Protein AF-A0A4R9VEF1-F1 (afdb_monomer_lite)

Sequence (95 aa):
LRAGAELIAEADLVVPVPLHWRRFFRRQFNQSAELARAVSHLSGLPFSPSAVRRVKLTRQQVGLERQDREDNVRAAFRVPTEAEIEIAGRRVLLI

Secondary structure (DSSP, 8-state):
--TTHHHHHT-SEEEPPPPPHHHHHHHS--HHHHHHHHHHHHH---B-TTSSEE-S----STT--HHHHHHHHTT-EE--GGGHHHHTT--EEE-

pLDDT: mean 94.75, std 3.76, range [71.38, 98.0]

Radius of gyration: 14.27 Å; chains: 1; bounding box: 31×26×34 Å

Structure (mmCIF, N/CA/C/O backbone):
data_AF-A0A4R9VEF1-F1
#
_entry.id   AF-A0A4R9VEF1-F1
#
loop_
_atom_site.group_PDB
_atom_site.id
_atom_site.type_symbol
_atom_site.label_atom_id
_atom_site.label_alt_id
_atom_site.label_comp_id
_atom_site.label_asym_id
_atom_site.label_entity_id
_atom_site.label_seq_id
_atom_site.pdbx_PDB_ins_code
_atom_site.Cartn_x
_atom_site.Cartn_y
_atom_site.Cartn_z
_atom_site.occupancy
_atom_site.B_iso_or_equiv
_atom_site.auth_seq_id
_atom_site.auth_comp_id
_atom_site.auth_asym_id
_atom_site.auth_atom_id
_atom_site.pdbx_PDB_model_num
ATOM 1 N N . LEU A 1 1 ? -18.088 -9.430 4.749 1.00 71.38 1 LEU A N 1
ATOM 2 C CA . LEU A 1 1 ? -17.189 -9.974 3.698 1.00 71.38 1 LEU A CA 1
ATOM 3 C C . LEU A 1 1 ? -17.029 -11.474 3.944 1.00 71.38 1 LEU A C 1
ATOM 5 O O . LEU A 1 1 ? -16.922 -11.841 5.103 1.00 71.38 1 LEU A O 1
ATOM 9 N N . ARG A 1 2 ? -17.122 -12.334 2.914 1.00 77.62 2 ARG A N 1
ATOM 10 C CA . ARG A 1 2 ? -17.038 -13.805 3.090 1.00 77.62 2 ARG A CA 1
ATOM 11 C C . ARG A 1 2 ? -15.631 -14.372 2.869 1.00 77.62 2 ARG A C 1
ATOM 13 O O . ARG A 1 2 ? -15.256 -15.298 3.568 1.00 77.62 2 ARG A O 1
ATOM 20 N N . ALA A 1 3 ? -14.872 -13.834 1.914 1.00 86.50 3 ALA A N 1
ATOM 21 C CA . ALA A 1 3 ? -13.485 -14.234 1.676 1.00 86.50 3 ALA A CA 1
ATOM 22 C C . ALA A 1 3 ? -12.527 -13.373 2.514 1.00 86.50 3 ALA A C 1
ATOM 24 O O . ALA A 1 3 ? -12.738 -12.160 2.597 1.00 86.50 3 ALA A O 1
ATOM 25 N N . GLY A 1 4 ? -11.496 -13.989 3.104 1.00 87.75 4 GLY A N 1
ATOM 26 C CA . GLY A 1 4 ? -10.485 -13.298 3.912 1.00 87.75 4 GLY A CA 1
ATOM 27 C C . GLY A 1 4 ? -11.032 -12.698 5.209 1.00 87.75 4 GLY A C 1
ATOM 28 O O . GLY A 1 4 ? -10.519 -11.683 5.672 1.00 87.75 4 GLY A O 1
ATOM 29 N N . ALA A 1 5 ? -12.108 -13.265 5.762 1.00 92.25 5 ALA A N 1
ATOM 30 C CA . ALA A 1 5 ? -12.768 -12.735 6.955 1.00 92.25 5 ALA A CA 1
ATOM 31 C C . ALA A 1 5 ? -11.834 -12.755 8.174 1.00 92.25 5 ALA A C 1
ATOM 33 O O . ALA A 1 5 ? -11.804 -11.797 8.940 1.00 92.25 5 ALA A O 1
ATOM 34 N N . GLU A 1 6 ? -11.034 -13.809 8.297 1.00 94.69 6 GLU A N 1
ATOM 35 C CA . GLU A 1 6 ? -9.967 -13.974 9.279 1.00 94.69 6 GLU A CA 1
ATOM 36 C C . GLU A 1 6 ? -8.896 -12.883 9.152 1.00 94.69 6 GLU A C 1
ATOM 38 O O . GLU A 1 6 ? -8.571 -12.224 10.134 1.00 94.69 6 GLU A O 1
ATOM 43 N N . LEU A 1 7 ? -8.441 -12.591 7.927 1.00 95.62 7 LEU A N 1
ATOM 44 C CA . LEU A 1 7 ? -7.453 -11.537 7.676 1.00 95.62 7 LEU A CA 1
ATOM 45 C C . LEU A 1 7 ? -8.001 -10.150 8.015 1.00 95.62 7 LEU A C 1
ATOM 47 O O . LEU A 1 7 ? -7.268 -9.298 8.503 1.00 95.62 7 LEU A O 1
ATOM 51 N N . ILE A 1 8 ? -9.286 -9.915 7.748 1.00 95.50 8 ILE A N 1
ATOM 52 C CA . ILE A 1 8 ? -9.952 -8.650 8.070 1.00 95.50 8 ILE A CA 1
ATOM 53 C C . ILE A 1 8 ? -10.127 -8.504 9.584 1.00 95.50 8 ILE A C 1
ATOM 55 O O . ILE A 1 8 ? -9.882 -7.425 10.113 1.00 95.50 8 ILE A O 1
ATOM 59 N N . ALA A 1 9 ? -10.537 -9.568 10.279 1.00 94.81 9 ALA A N 1
ATOM 60 C CA . ALA A 1 9 ? -10.711 -9.560 11.732 1.00 94.81 9 ALA A CA 1
ATOM 61 C C . ALA A 1 9 ? -9.387 -9.320 12.477 1.00 94.81 9 ALA A C 1
ATOM 63 O O . ALA A 1 9 ? -9.373 -8.756 13.569 1.00 94.81 9 ALA A O 1
ATOM 64 N N . GLU A 1 10 ? -8.276 -9.732 11.872 1.00 96.62 10 GLU A N 1
ATOM 65 C CA . GLU A 1 10 ? -6.927 -9.556 12.395 1.00 96.62 10 GLU A CA 1
ATOM 66 C C . GLU A 1 10 ? -6.192 -8.338 11.821 1.00 96.62 10 GLU A C 1
ATOM 68 O O . GLU A 1 10 ? -5.013 -8.158 12.097 1.00 96.62 10 GLU A O 1
ATOM 73 N N . ALA A 1 11 ? -6.823 -7.491 11.016 1.00 97.50 11 ALA A N 1
ATOM 74 C CA . ALA A 1 11 ? -6.154 -6.312 10.481 1.00 97.50 11 ALA A CA 1
ATOM 75 C C . ALA A 1 11 ? -6.407 -5.086 11.356 1.00 97.50 11 ALA A C 1
ATOM 77 O O . ALA A 1 11 ? -7.491 -4.900 11.900 1.00 97.50 11 ALA A O 1
ATOM 78 N N . ASP A 1 12 ? -5.411 -4.209 11.430 1.00 97.75 12 ASP A N 1
ATOM 79 C CA . ASP A 1 12 ? -5.513 -2.935 12.143 1.00 97.75 12 ASP A CA 1
ATOM 80 C C . ASP A 1 12 ? -5.687 -1.754 11.163 1.00 97.75 12 ASP A C 1
ATOM 82 O O . ASP A 1 12 ? -6.125 -0.674 11.557 1.00 97.75 12 ASP A O 1
ATOM 86 N N . LEU A 1 13 ? -5.351 -1.941 9.877 1.00 97.25 13 LEU A N 1
ATOM 87 C CA . LEU A 1 13 ? -5.560 -0.967 8.798 1.00 97.25 13 LEU A CA 1
ATOM 88 C C . LEU A 1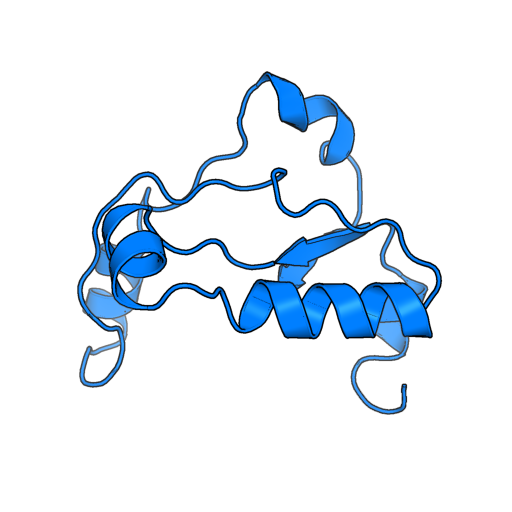 13 ? -5.580 -1.614 7.408 1.00 97.25 13 LEU A C 1
ATOM 90 O O . LEU A 1 13 ? -4.993 -2.675 7.189 1.00 97.25 13 LEU A O 1
ATOM 94 N N . VAL A 1 14 ? -6.194 -0.919 6.450 1.00 98.00 14 VAL A N 1
ATOM 95 C CA . VAL A 1 14 ? -6.224 -1.281 5.028 1.00 98.00 14 VAL A CA 1
ATOM 96 C C . VAL A 1 14 ? -5.311 -0.351 4.234 1.00 98.00 14 VAL A C 1
ATOM 98 O O . VAL A 1 14 ? -5.457 0.875 4.277 1.00 98.00 14 VAL A O 1
ATOM 101 N N . VAL A 1 15 ? -4.396 -0.934 3.460 1.00 98.00 15 VAL A N 1
ATOM 102 C CA . VAL A 1 15 ? -3.442 -0.203 2.619 1.00 98.00 15 VAL A CA 1
ATOM 103 C C . VAL A 1 15 ? -3.522 -0.724 1.183 1.00 98.00 15 VAL A C 1
ATOM 105 O O . VAL A 1 15 ? -3.401 -1.925 0.959 1.00 98.00 15 VAL A O 1
ATOM 108 N N . PRO A 1 16 ? -3.700 0.146 0.179 1.00 97.94 16 PRO A N 1
ATOM 109 C CA . PRO A 1 16 ? -3.666 -0.267 -1.213 1.00 97.94 16 PRO A CA 1
ATOM 110 C C . PRO A 1 16 ? -2.231 -0.350 -1.742 1.00 97.94 16 PRO A C 1
ATOM 112 O O . PRO A 1 16 ? -1.384 0.485 -1.416 1.00 97.94 16 PRO A O 1
ATOM 115 N N . VAL A 1 17 ? -1.961 -1.283 -2.653 1.00 96.75 17 VAL A N 1
ATOM 116 C CA . VAL A 1 17 ? -0.741 -1.272 -3.466 1.00 96.75 17 VAL A CA 1
ATOM 117 C C . VAL A 1 17 ? -0.719 -0.017 -4.357 1.00 96.75 17 VAL A C 1
ATOM 119 O O . VAL A 1 17 ? -1.559 0.152 -5.252 1.00 96.75 17 VAL A O 1
ATOM 122 N N . PRO A 1 18 ? 0.268 0.880 -4.190 1.00 96.12 18 PRO A N 1
ATOM 123 C CA . PRO A 1 18 ? 0.310 2.127 -4.938 1.00 96.12 18 PRO A CA 1
ATOM 124 C C . PRO A 1 18 ? 0.712 1.919 -6.404 1.00 96.12 18 PRO A C 1
ATOM 126 O O . PRO A 1 18 ? 1.520 1.055 -6.776 1.00 96.12 18 PRO A O 1
ATOM 129 N N . LEU A 1 19 ? 0.207 2.804 -7.261 1.00 94.75 19 LEU A N 1
ATOM 130 C CA . LEU A 1 19 ? 0.715 2.974 -8.618 1.00 94.75 19 LEU A CA 1
ATOM 131 C C . LEU A 1 19 ? 1.870 3.976 -8.635 1.00 94.75 19 LEU A C 1
ATOM 133 O O . LEU A 1 19 ? 1.930 4.907 -7.841 1.00 94.75 19 LEU A O 1
ATOM 137 N N . HIS A 1 20 ? 2.779 3.808 -9.594 1.00 95.06 20 HIS A N 1
ATOM 138 C CA . HIS A 1 20 ? 3.784 4.828 -9.875 1.00 95.06 20 HIS A CA 1
ATOM 139 C C . HIS A 1 20 ? 3.081 6.067 -10.444 1.00 95.06 20 HIS A C 1
ATOM 141 O O . HIS A 1 20 ? 2.193 5.921 -11.290 1.00 95.06 20 HIS A O 1
ATOM 147 N N . TRP A 1 21 ? 3.503 7.268 -10.048 1.00 92.81 21 TRP A N 1
ATOM 148 C CA . TRP A 1 21 ? 2.828 8.529 -10.387 1.00 92.81 21 TRP A CA 1
ATOM 149 C C . TRP A 1 21 ? 2.565 8.700 -11.893 1.00 92.81 21 TRP A C 1
ATOM 151 O O . TRP A 1 21 ? 1.457 9.048 -12.283 1.00 92.81 21 TRP A O 1
ATOM 161 N N . ARG A 1 22 ? 3.524 8.336 -12.763 1.00 93.94 22 ARG A N 1
ATOM 162 C CA . ARG A 1 22 ? 3.336 8.360 -14.234 1.00 93.94 22 ARG A CA 1
ATOM 163 C C . ARG A 1 22 ? 2.160 7.497 -14.698 1.00 93.94 22 ARG A C 1
ATOM 165 O O . ARG A 1 22 ? 1.419 7.870 -15.601 1.00 93.94 22 ARG A O 1
ATOM 172 N N . ARG A 1 23 ? 1.996 6.318 -14.090 1.00 92.19 23 ARG A N 1
ATOM 173 C CA . ARG A 1 23 ? 0.903 5.393 -14.413 1.00 92.19 23 ARG A CA 1
ATOM 174 C C . ARG A 1 23 ? -0.419 5.897 -13.848 1.00 92.19 23 ARG A C 1
ATOM 176 O O . ARG A 1 23 ? -1.429 5.757 -14.531 1.00 92.19 23 ARG A O 1
ATOM 183 N N . PHE A 1 24 ? -0.398 6.472 -12.646 1.00 92.19 24 PHE A N 1
ATOM 184 C CA . PHE A 1 24 ? -1.571 7.107 -12.055 1.00 92.19 24 PHE A CA 1
ATOM 185 C C . PHE A 1 24 ? -2.060 8.266 -12.925 1.00 92.19 24 PHE A C 1
ATOM 187 O O . PHE A 1 24 ? -3.219 8.269 -13.302 1.00 92.19 24 PHE A O 1
ATOM 194 N N . PHE A 1 25 ? -1.171 9.161 -13.359 1.00 94.00 25 PHE A N 1
ATOM 195 C CA . PHE A 1 25 ? -1.527 10.288 -14.224 1.00 94.00 25 PHE A CA 1
ATOM 196 C C . PHE A 1 25 ? -2.187 9.842 -15.538 1.00 94.00 25 PHE A C 1
ATOM 198 O O . PHE A 1 25 ? -3.226 10.365 -15.920 1.00 94.00 25 PHE A O 1
ATOM 205 N N . ARG A 1 26 ? -1.636 8.813 -16.199 1.00 93.06 26 ARG A N 1
ATOM 206 C CA . ARG A 1 26 ? -2.199 8.285 -17.453 1.00 93.06 26 ARG A CA 1
ATOM 207 C C . ARG A 1 26 ? -3.549 7.591 -17.269 1.00 93.06 26 ARG A C 1
ATOM 209 O O . ARG A 1 26 ? -4.382 7.643 -18.162 1.00 93.06 26 ARG A O 1
ATOM 216 N N . ARG A 1 27 ? -3.720 6.847 -16.173 1.00 93.00 27 ARG A N 1
ATOM 217 C CA . ARG A 1 27 ? -4.909 6.010 -15.948 1.00 93.00 27 ARG A CA 1
ATOM 218 C C . ARG A 1 27 ? -5.990 6.719 -15.133 1.00 93.00 27 ARG A C 1
ATOM 220 O O . ARG A 1 27 ? -7.116 6.261 -15.154 1.00 93.00 27 ARG A O 1
ATOM 227 N N . GLN A 1 28 ? -5.646 7.788 -14.420 1.00 93.69 28 GLN A N 1
ATOM 228 C CA . GLN A 1 28 ? -6.509 8.626 -13.579 1.00 93.69 28 GLN A CA 1
ATOM 229 C C . GLN A 1 28 ? -7.138 7.939 -12.351 1.00 93.69 28 GLN A C 1
ATOM 231 O O . GLN A 1 28 ? -7.826 8.594 -11.579 1.00 93.69 28 GLN A O 1
ATOM 236 N N . PHE A 1 29 ? -6.868 6.650 -12.114 1.00 93.56 29 PHE A N 1
ATOM 237 C CA . PHE A 1 29 ? -7.308 5.934 -10.912 1.00 93.56 29 PHE A CA 1
ATOM 238 C C . PHE A 1 29 ? -6.342 4.811 -10.510 1.00 93.56 29 PHE A C 1
ATOM 240 O O . PHE A 1 29 ? -5.580 4.281 -11.332 1.00 93.56 29 PHE A O 1
ATOM 247 N N . ASN A 1 30 ? -6.406 4.408 -9.236 1.00 95.56 30 ASN A N 1
ATOM 248 C CA . ASN A 1 30 ? -5.767 3.200 -8.716 1.00 95.56 30 ASN A CA 1
ATOM 249 C C . ASN A 1 30 ? -6.839 2.183 -8.296 1.00 95.56 30 ASN A C 1
ATOM 251 O O . ASN A 1 30 ? -7.488 2.361 -7.276 1.00 95.56 30 ASN A O 1
ATOM 255 N N . GLN A 1 31 ? -6.992 1.094 -9.057 1.00 95.19 31 GLN A N 1
ATOM 256 C CA . GLN A 1 31 ? -7.988 0.047 -8.774 1.00 95.19 31 GLN A CA 1
ATOM 257 C C . GLN A 1 31 ? -7.866 -0.540 -7.372 1.00 95.19 31 GLN A C 1
ATOM 259 O O . GLN A 1 31 ? -8.879 -0.759 -6.721 1.00 95.19 31 GLN A O 1
ATOM 264 N N . SER A 1 32 ? -6.637 -0.778 -6.916 1.00 96.94 32 SER A N 1
ATOM 265 C CA . SER A 1 32 ? -6.413 -1.322 -5.580 1.00 96.94 32 SER A CA 1
ATOM 266 C C . SER A 1 32 ? -6.834 -0.309 -4.506 1.00 96.94 32 SER A C 1
ATOM 268 O O . SER A 1 32 ? -7.439 -0.704 -3.518 1.00 96.94 32 SER A O 1
ATOM 270 N N . ALA A 1 33 ? -6.657 0.999 -4.739 1.00 97.50 33 ALA A N 1
ATOM 271 C CA . ALA A 1 33 ? -7.158 2.035 -3.832 1.00 97.50 33 ALA A CA 1
ATOM 272 C C . ALA A 1 33 ? -8.689 2.065 -3.753 1.00 97.50 33 ALA A C 1
ATOM 274 O O . ALA A 1 33 ? -9.230 2.211 -2.661 1.00 97.50 33 ALA A O 1
ATOM 275 N N . GLU A 1 34 ? -9.387 1.883 -4.874 1.00 97.62 34 GLU A N 1
ATOM 276 C CA . GLU A 1 34 ? -10.854 1.838 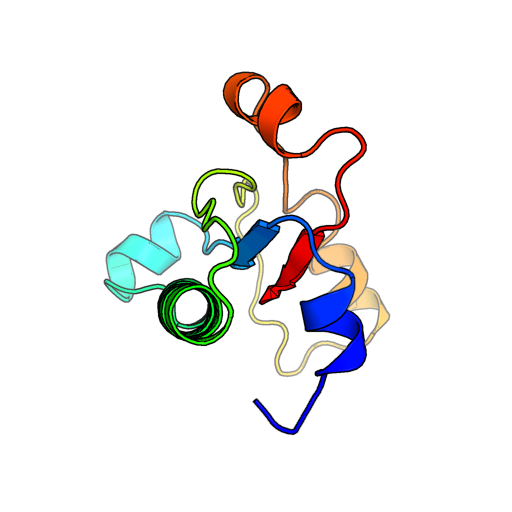-4.869 1.00 97.62 34 GLU A CA 1
ATOM 277 C C . GLU A 1 34 ? -11.390 0.575 -4.184 1.00 97.62 34 GLU A C 1
ATOM 279 O O . GLU A 1 34 ? -12.321 0.653 -3.381 1.00 97.62 34 GLU A O 1
ATOM 284 N N . LEU A 1 35 ? -10.758 -0.580 -4.419 1.00 97.25 35 LEU A N 1
ATOM 285 C CA . LEU A 1 35 ? -11.087 -1.816 -3.704 1.00 97.25 35 LEU A CA 1
ATOM 286 C C . LEU A 1 35 ? -10.807 -1.684 -2.202 1.00 97.25 35 LEU A C 1
ATOM 288 O O . LEU A 1 35 ? -11.659 -2.030 -1.390 1.00 97.25 35 LEU A O 1
ATOM 292 N N . ALA A 1 36 ? -9.652 -1.134 -1.827 1.00 97.69 36 ALA A N 1
ATOM 293 C CA . ALA A 1 36 ? -9.265 -0.913 -0.438 1.00 97.69 36 ALA A CA 1
ATOM 294 C C . ALA A 1 36 ? -10.233 0.022 0.292 1.00 97.69 36 ALA A C 1
ATOM 296 O O . ALA A 1 36 ? -10.618 -0.255 1.426 1.00 97.69 36 ALA A O 1
ATOM 297 N N . ARG A 1 37 ? -10.678 1.096 -0.372 1.00 97.94 37 ARG A N 1
ATOM 298 C CA . ARG A 1 37 ? -11.687 2.020 0.158 1.00 97.94 37 ARG A CA 1
ATOM 299 C C . ARG A 1 37 ? -13.007 1.298 0.437 1.00 97.94 37 ARG A C 1
ATOM 301 O O . ARG A 1 37 ? -13.587 1.484 1.503 1.00 97.94 37 ARG A O 1
ATOM 308 N N . ALA A 1 38 ? -13.464 0.458 -0.492 1.00 97.38 38 ALA A N 1
ATOM 309 C CA . ALA A 1 38 ? -14.680 -0.330 -0.306 1.00 97.38 38 ALA A CA 1
ATOM 310 C C . ALA A 1 38 ? -14.532 -1.354 0.833 1.00 97.38 38 ALA A C 1
ATOM 312 O O . ALA A 1 38 ? -15.430 -1.485 1.661 1.00 97.38 38 ALA A O 1
ATOM 313 N N . VAL A 1 39 ? -13.388 -2.042 0.911 1.00 97.00 39 VAL A N 1
ATOM 314 C CA . VAL A 1 39 ? -13.085 -2.992 1.993 1.00 97.00 39 VAL A CA 1
ATOM 315 C C . VAL A 1 39 ? -13.088 -2.289 3.347 1.00 97.00 39 VAL A C 1
ATOM 317 O O . VAL A 1 39 ? -13.773 -2.760 4.246 1.00 97.00 39 VAL A O 1
ATOM 320 N N . SER A 1 40 ? -12.405 -1.149 3.470 1.00 97.62 40 SER A N 1
ATOM 321 C CA . SER A 1 40 ? -12.395 -0.321 4.683 1.00 97.62 40 SER A CA 1
ATOM 322 C C . SER A 1 40 ? -13.804 0.091 5.110 1.00 97.62 40 SER A C 1
ATOM 324 O O . SER A 1 40 ? -14.160 -0.068 6.274 1.00 97.62 40 SER A O 1
ATOM 326 N N . HIS A 1 41 ? -14.646 0.540 4.174 1.00 97.50 41 HIS A N 1
ATOM 327 C CA . HIS A 1 41 ? -16.026 0.912 4.485 1.00 97.50 41 HIS A CA 1
ATOM 328 C C . HIS A 1 41 ? -16.850 -0.272 5.015 1.00 97.50 41 HIS A C 1
ATOM 330 O O . HIS A 1 41 ? -17.639 -0.115 5.941 1.00 97.50 41 HIS A O 1
ATOM 336 N N . LEU A 1 42 ? -16.653 -1.464 4.446 1.00 96.38 42 LEU A N 1
ATOM 337 C CA . LEU A 1 42 ? -17.373 -2.675 4.841 1.00 96.38 42 LEU A CA 1
ATOM 338 C C . LEU A 1 42 ? -16.846 -3.313 6.134 1.00 96.38 42 LEU A C 1
ATOM 340 O O . LEU A 1 42 ? -17.596 -4.038 6.785 1.00 96.38 42 LEU A O 1
ATOM 344 N N . SER A 1 43 ? -15.572 -3.110 6.477 1.00 95.75 43 SER A N 1
ATOM 345 C CA . SER A 1 43 ? -14.943 -3.688 7.671 1.00 95.75 43 SER A CA 1
ATOM 346 C C . SER A 1 43 ? -14.855 -2.727 8.855 1.00 95.75 43 SER A C 1
ATOM 348 O O . SER A 1 43 ? -14.631 -3.177 9.974 1.00 95.75 43 SER A O 1
ATOM 350 N N . GLY A 1 44 ? -15.003 -1.419 8.627 1.00 96.81 44 GLY A N 1
ATOM 351 C CA . GLY A 1 44 ? -14.771 -0.381 9.634 1.00 96.81 44 GLY A CA 1
ATOM 352 C C . GLY A 1 44 ? -13.290 -0.109 9.923 1.00 96.81 44 GLY A C 1
ATOM 353 O O . GLY A 1 44 ? -12.980 0.702 10.793 1.00 96.81 44 GLY A O 1
ATOM 354 N N . LEU A 1 45 ? -12.366 -0.758 9.207 1.00 97.44 45 LEU A N 1
ATOM 355 C CA . LEU A 1 45 ? -10.931 -0.562 9.400 1.00 97.44 45 LEU A CA 1
ATOM 356 C C . LEU A 1 45 ? -10.462 0.786 8.826 1.00 97.44 45 LEU A C 1
ATOM 358 O O . LEU A 1 45 ? -10.933 1.180 7.754 1.00 97.44 45 LEU A O 1
ATOM 362 N N . PRO A 1 46 ? -9.484 1.464 9.457 1.00 97.44 46 PRO A N 1
ATOM 363 C CA . PRO A 1 46 ? -8.855 2.660 8.903 1.00 97.44 46 PRO A CA 1
ATOM 364 C C . PRO A 1 46 ? -8.262 2.421 7.508 1.00 97.44 46 PRO A C 1
ATOM 366 O O . PRO A 1 46 ? -7.679 1.371 7.237 1.00 97.44 46 PRO A O 1
ATOM 369 N N . PHE A 1 47 ? -8.373 3.419 6.630 1.00 97.69 47 PHE A N 1
ATOM 370 C CA . PHE A 1 47 ? -7.820 3.391 5.275 1.00 97.69 47 PHE A CA 1
ATOM 371 C C . PHE A 1 47 ? -6.640 4.360 5.146 1.00 97.69 47 PHE A C 1
ATOM 373 O O . PHE A 1 47 ? -6.835 5.572 5.232 1.00 97.69 47 PHE A O 1
ATOM 380 N N . SER A 1 48 ? -5.440 3.836 4.866 1.00 96.75 48 SER A N 1
ATOM 381 C CA . SER A 1 48 ? -4.211 4.634 4.711 1.00 96.75 48 SER A CA 1
ATOM 382 C C . SER A 1 48 ? -3.632 4.513 3.289 1.00 96.75 48 SER A C 1
ATOM 384 O O . SER A 1 48 ? -2.695 3.748 3.053 1.00 96.75 48 SER A O 1
ATOM 386 N N . PRO A 1 49 ? -4.146 5.268 2.296 1.00 95.44 49 PRO A N 1
ATOM 387 C CA . PRO A 1 49 ? -3.681 5.192 0.904 1.00 95.44 49 PRO A CA 1
ATOM 388 C C . PRO A 1 49 ? -2.265 5.738 0.676 1.00 95.44 49 PRO A C 1
ATOM 390 O O . PRO A 1 49 ? -1.644 5.430 -0.341 1.00 95.44 49 PRO A O 1
ATOM 393 N N . SER A 1 50 ? -1.761 6.562 1.594 1.00 94.56 50 SER A N 1
ATOM 394 C CA . SER A 1 50 ? -0.432 7.185 1.545 1.00 94.56 50 SER A CA 1
ATOM 395 C C . SER A 1 50 ? 0.643 6.423 2.323 1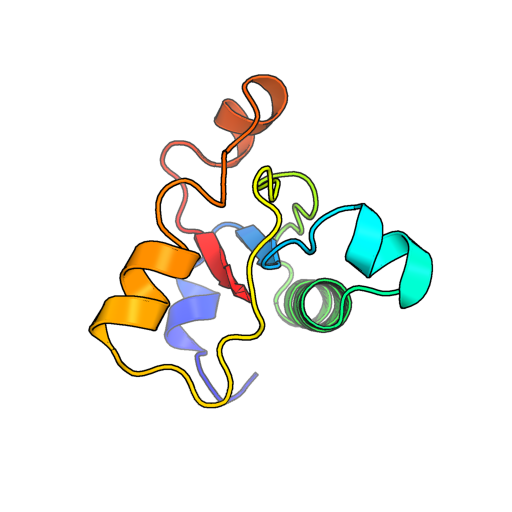.00 94.56 50 SER A C 1
ATOM 397 O O . SER A 1 50 ? 1.809 6.809 2.247 1.00 94.56 50 SER A O 1
ATOM 399 N N . ALA A 1 51 ? 0.268 5.345 3.021 1.00 95.69 51 ALA A N 1
ATOM 400 C CA . ALA A 1 51 ? 1.152 4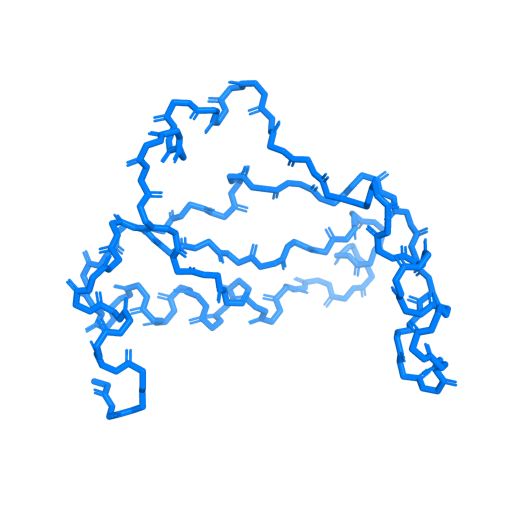.521 3.847 1.00 95.69 51 ALA A CA 1
ATOM 401 C C . ALA A 1 51 ? 2.336 3.937 3.059 1.00 95.69 51 ALA A C 1
ATOM 403 O O . ALA A 1 51 ? 3.458 3.848 3.551 1.00 95.69 51 ALA A O 1
ATOM 404 N N . VAL A 1 52 ? 2.105 3.570 1.798 1.00 96.44 52 VAL A N 1
ATOM 405 C CA . VAL A 1 52 ? 3.132 3.011 0.916 1.00 96.44 52 VAL A CA 1
ATOM 406 C C . VAL A 1 52 ? 3.178 3.820 -0.371 1.00 96.44 52 VAL A C 1
ATOM 408 O O . VAL A 1 52 ? 2.153 4.125 -0.980 1.00 96.44 52 VAL A O 1
ATOM 411 N N . ARG A 1 53 ? 4.386 4.141 -0.838 1.00 96.25 53 ARG A N 1
ATOM 412 C CA . ARG A 1 53 ? 4.629 4.802 -2.127 1.00 96.25 53 ARG A CA 1
ATOM 413 C C . ARG A 1 53 ? 5.397 3.890 -3.068 1.00 96.25 53 ARG A C 1
ATOM 415 O O . ARG A 1 53 ? 6.329 3.195 -2.668 1.00 96.25 53 ARG A O 1
ATOM 422 N N . ARG A 1 54 ? 5.047 3.937 -4.357 1.00 96.62 54 ARG A N 1
ATOM 423 C CA . ARG A 1 54 ? 5.826 3.290 -5.419 1.00 96.62 54 ARG A CA 1
ATOM 424 C C . ARG A 1 54 ? 6.851 4.267 -5.982 1.00 96.62 54 ARG A C 1
ATOM 426 O O . ARG A 1 54 ? 6.479 5.233 -6.644 1.00 96.62 54 ARG A O 1
ATOM 433 N N . VAL A 1 55 ? 8.129 3.986 -5.753 1.00 96.56 55 VAL A N 1
ATOM 434 C CA . VAL A 1 55 ? 9.258 4.870 -6.103 1.00 96.56 55 VAL A CA 1
ATOM 435 C C . VAL A 1 55 ? 9.991 4.456 -7.379 1.00 96.56 55 VAL A C 1
ATOM 437 O O . VAL A 1 55 ? 10.744 5.245 -7.939 1.00 96.56 55 VAL A O 1
ATOM 440 N N . LYS A 1 56 ? 9.757 3.234 -7.869 1.00 95.12 56 LYS A N 1
ATOM 441 C CA . LYS A 1 56 ? 10.369 2.702 -9.095 1.00 95.12 56 LYS A CA 1
ATOM 442 C C . LYS A 1 56 ? 9.324 2.567 -10.196 1.00 95.12 56 LYS A C 1
ATOM 444 O O . LYS A 1 56 ? 8.244 2.006 -9.978 1.00 95.12 56 LYS A O 1
ATOM 449 N N . LEU A 1 57 ? 9.663 3.023 -11.400 1.00 92.69 57 LEU A N 1
ATOM 450 C CA . LEU A 1 57 ? 8.925 2.649 -12.602 1.00 92.69 57 LEU A CA 1
ATOM 451 C C . LEU A 1 57 ? 9.299 1.210 -12.976 1.00 92.69 57 LEU A C 1
ATOM 453 O O . LEU A 1 57 ? 10.468 0.893 -13.164 1.00 92.69 57 LEU A O 1
ATOM 457 N N . THR A 1 58 ? 8.302 0.342 -13.084 1.00 92.69 58 THR A N 1
ATOM 458 C CA . THR A 1 58 ? 8.480 -1.095 -13.333 1.00 92.69 58 THR A CA 1
ATOM 459 C C . THR A 1 58 ? 7.759 -1.501 -14.614 1.00 92.69 58 THR A C 1
ATOM 461 O O . THR A 1 58 ? 6.752 -0.884 -14.982 1.00 92.69 58 THR A O 1
ATOM 464 N N . ARG A 1 59 ? 8.197 -2.590 -15.248 1.00 91.56 59 ARG A N 1
ATOM 465 C CA . ARG A 1 59 ? 7.463 -3.216 -16.359 1.00 91.56 59 ARG A CA 1
ATOM 466 C C . ARG A 1 59 ? 6.154 -3.833 -15.851 1.00 91.56 59 ARG A C 1
ATOM 468 O O . ARG A 1 59 ? 5.970 -4.014 -14.642 1.00 91.56 59 ARG A O 1
ATOM 475 N N . GLN A 1 60 ? 5.220 -4.121 -16.756 1.00 90.88 60 GLN A N 1
ATOM 476 C CA . GLN A 1 60 ? 4.043 -4.913 -16.394 1.00 90.88 60 GLN A CA 1
ATOM 477 C C . GLN A 1 60 ? 4.491 -6.325 -15.994 1.00 90.88 60 GLN A C 1
ATOM 479 O O . GLN A 1 60 ? 5.374 -6.878 -16.631 1.00 90.88 60 GLN A O 1
ATOM 484 N N . GLN A 1 61 ? 3.896 -6.879 -14.933 1.00 91.31 61 GLN A N 1
ATOM 485 C CA . GLN A 1 61 ? 4.220 -8.232 -14.454 1.00 91.31 61 GLN A CA 1
ATOM 486 C C . GLN A 1 61 ? 3.665 -9.334 -15.373 1.00 91.31 61 GLN A C 1
ATOM 488 O O . GLN A 1 61 ? 4.128 -10.471 -15.324 1.00 91.31 61 GLN A O 1
ATOM 493 N N . VAL A 1 62 ? 2.641 -9.017 -16.176 1.00 92.38 62 VAL A N 1
ATOM 494 C CA . VAL A 1 62 ? 2.040 -9.960 -17.127 1.00 92.38 62 VAL A CA 1
ATOM 495 C C . VAL A 1 62 ? 3.096 -10.353 -18.156 1.00 92.38 62 VAL A C 1
ATOM 497 O O . VAL A 1 62 ? 3.738 -9.483 -18.736 1.00 92.38 62 VAL A O 1
ATOM 500 N N . GLY A 1 63 ? 3.279 -11.658 -18.352 1.00 93.75 63 GLY A N 1
ATOM 501 C CA . GLY A 1 63 ? 4.282 -12.204 -19.269 1.00 93.75 63 GLY A CA 1
ATOM 502 C C . GLY A 1 63 ? 5.703 -12.303 -18.704 1.00 93.75 63 GLY A C 1
ATOM 503 O O . GLY A 1 63 ? 6.554 -12.856 -19.383 1.00 93.75 63 GLY A O 1
ATOM 504 N N . LEU A 1 64 ? 5.969 -11.822 -17.482 1.00 94.50 64 LEU A N 1
ATOM 505 C CA . LEU A 1 64 ? 7.266 -12.020 -16.823 1.00 94.50 64 LEU A CA 1
ATOM 506 C C . LEU A 1 64 ? 7.331 -13.377 -16.115 1.00 94.50 64 LEU A C 1
ATOM 508 O O . LEU A 1 64 ? 6.333 -13.813 -15.518 1.00 94.50 64 LEU A O 1
ATOM 512 N N . GLU A 1 65 ? 8.513 -13.992 -16.123 1.00 96.38 65 GLU A N 1
ATOM 513 C CA . GLU A 1 65 ? 8.834 -15.173 -15.318 1.00 96.38 65 GLU A CA 1
ATOM 514 C C . GLU A 1 65 ? 9.002 -14.815 -13.835 1.00 96.38 65 GLU A C 1
ATOM 516 O O . GLU A 1 65 ? 9.036 -13.643 -13.459 1.00 96.38 65 GLU A O 1
ATOM 521 N N . ARG A 1 66 ? 9.082 -15.819 -12.952 1.00 95.31 66 ARG A N 1
ATOM 522 C CA . ARG A 1 66 ? 9.167 -15.590 -11.497 1.00 95.31 66 ARG A CA 1
ATOM 523 C C . ARG A 1 66 ? 10.343 -14.679 -11.127 1.00 95.31 66 ARG A C 1
ATOM 525 O O . ARG A 1 66 ? 10.121 -13.689 -10.435 1.00 95.31 66 ARG A O 1
ATOM 532 N N . GLN A 1 67 ? 11.541 -14.991 -11.617 1.00 96.50 67 GLN A N 1
ATOM 533 C CA . GLN A 1 67 ? 12.753 -14.227 -11.313 1.00 96.50 67 GLN A CA 1
ATOM 534 C C . GLN A 1 67 ? 12.619 -12.769 -11.771 1.00 96.50 67 GLN A C 1
ATOM 536 O O . GLN A 1 67 ? 12.834 -11.837 -10.997 1.00 96.50 67 GLN A O 1
ATOM 541 N N . ASP A 1 68 ? 12.134 -12.567 -12.998 1.00 95.81 68 ASP A N 1
ATOM 542 C CA . ASP A 1 68 ? 11.883 -11.232 -13.533 1.00 95.81 68 ASP A CA 1
ATOM 543 C C . ASP A 1 68 ? 10.860 -10.462 -12.700 1.00 95.81 68 ASP A C 1
ATOM 545 O O . ASP A 1 68 ? 11.010 -9.259 -12.490 1.00 95.81 68 ASP A O 1
ATOM 549 N N . ARG A 1 69 ? 9.808 -11.128 -12.205 1.00 95.75 69 ARG A N 1
ATOM 550 C CA . ARG A 1 69 ? 8.800 -10.481 -11.354 1.00 95.75 69 ARG A CA 1
ATOM 551 C C . ARG A 1 69 ? 9.394 -9.999 -10.044 1.00 95.75 69 ARG A C 1
ATOM 553 O O . ARG A 1 69 ? 9.029 -8.900 -9.616 1.00 95.75 69 ARG A O 1
ATOM 560 N N . GLU A 1 70 ? 10.262 -10.796 -9.429 1.00 95.00 70 GLU A N 1
ATOM 561 C CA . GLU A 1 70 ? 10.971 -10.458 -8.193 1.00 95.00 70 GLU A CA 1
ATOM 562 C C . GLU A 1 70 ? 11.897 -9.259 -8.410 1.00 95.00 70 GLU A C 1
ATOM 564 O O . GLU A 1 70 ? 11.810 -8.260 -7.690 1.00 95.00 70 GLU A O 1
ATOM 569 N N . ASP A 1 71 ? 12.705 -9.282 -9.468 1.00 95.00 71 ASP A N 1
ATOM 570 C CA . ASP A 1 71 ? 13.633 -8.192 -9.777 1.00 95.00 71 ASP A CA 1
ATOM 571 C C . ASP A 1 71 ? 12.913 -6.912 -10.218 1.00 95.00 71 ASP A C 1
ATOM 573 O O . ASP A 1 71 ? 13.319 -5.786 -9.888 1.00 95.00 71 ASP A O 1
ATOM 577 N N . ASN A 1 72 ? 11.771 -7.059 -10.887 1.00 95.44 72 ASN A N 1
ATOM 578 C CA . ASN A 1 72 ? 10.914 -5.946 -11.259 1.00 95.44 72 ASN A CA 1
ATOM 579 C C . ASN A 1 72 ? 10.367 -5.223 -10.012 1.00 95.44 72 ASN A C 1
ATOM 581 O O . ASN A 1 72 ? 10.415 -3.988 -9.973 1.00 95.44 72 ASN A O 1
ATOM 585 N N . VAL A 1 73 ? 9.928 -5.945 -8.967 1.00 95.50 73 VAL A N 1
ATOM 586 C CA . VAL A 1 73 ? 9.398 -5.344 -7.718 1.00 95.50 73 VAL A CA 1
ATOM 587 C C . VAL A 1 73 ? 10.460 -5.004 -6.677 1.00 95.50 73 VAL A C 1
ATOM 589 O O . VAL A 1 73 ? 10.177 -4.215 -5.772 1.00 95.50 73 VAL A O 1
ATOM 592 N N . ARG A 1 74 ? 11.682 -5.530 -6.806 1.00 95.56 74 ARG A N 1
ATOM 593 C CA . ARG A 1 74 ? 12.788 -5.229 -5.892 1.00 95.56 74 ARG A CA 1
ATOM 594 C C . ARG A 1 74 ? 12.995 -3.718 -5.773 1.00 95.56 74 ARG A C 1
ATOM 596 O O . ARG A 1 74 ? 13.155 -3.018 -6.783 1.00 95.56 74 ARG A O 1
ATOM 603 N N . ALA A 1 75 ? 12.966 -3.236 -4.528 1.00 95.50 75 ALA A N 1
ATOM 604 C CA . ALA A 1 75 ? 13.064 -1.825 -4.148 1.00 95.50 75 ALA A CA 1
ATOM 605 C C . ALA A 1 75 ? 12.023 -0.896 -4.813 1.00 95.50 75 ALA A C 1
ATOM 607 O O . ALA A 1 75 ? 12.236 0.314 -4.906 1.00 95.50 75 ALA A O 1
ATOM 608 N N . ALA A 1 76 ? 10.894 -1.434 -5.293 1.00 97.06 76 ALA A N 1
ATOM 609 C CA . ALA A 1 76 ? 9.884 -0.637 -5.985 1.00 97.06 76 ALA A CA 1
ATOM 610 C C . ALA A 1 76 ? 8.970 0.161 -5.050 1.00 97.06 76 ALA A C 1
ATOM 612 O O . ALA A 1 76 ? 8.390 1.159 -5.488 1.00 97.06 76 ALA A O 1
ATOM 613 N N . PHE A 1 77 ? 8.855 -0.257 -3.791 1.00 96.62 77 PHE A N 1
ATOM 614 C CA . PHE A 1 77 ? 7.955 0.315 -2.796 1.00 96.62 77 PHE A CA 1
ATOM 615 C C . PHE A 1 77 ? 8.730 0.795 -1.571 1.00 96.62 77 PHE A C 1
ATOM 617 O O . PHE A 1 77 ? 9.758 0.215 -1.222 1.00 96.62 77 PHE A O 1
ATOM 624 N N . ARG A 1 78 ? 8.241 1.862 -0.938 1.00 96.38 78 ARG A N 1
ATOM 625 C CA . ARG A 1 78 ? 8.777 2.411 0.312 1.00 96.38 78 ARG A CA 1
ATOM 626 C C . ARG A 1 78 ? 7.646 2.907 1.202 1.00 96.38 78 ARG A C 1
ATOM 628 O O . ARG A 1 78 ? 6.648 3.413 0.689 1.00 96.38 78 ARG A O 1
ATOM 635 N N . VAL A 1 79 ? 7.851 2.811 2.509 1.00 96.31 79 VAL A N 1
ATOM 636 C CA . VAL A 1 79 ? 7.067 3.537 3.512 1.00 96.31 79 VAL A CA 1
ATOM 637 C C . VAL A 1 79 ? 7.715 4.916 3.684 1.00 96.31 79 VAL A C 1
ATOM 639 O O . VAL A 1 79 ? 8.916 4.972 3.954 1.00 96.31 79 VAL A O 1
ATOM 642 N N . PRO A 1 80 ? 6.997 6.026 3.441 1.00 95.31 80 PRO A N 1
ATOM 643 C CA . PRO A 1 80 ? 7.496 7.364 3.755 1.00 95.31 80 PRO A CA 1
ATOM 644 C C . PRO A 1 80 ? 7.709 7.528 5.263 1.00 95.31 80 PRO A C 1
ATOM 646 O O . PRO A 1 80 ? 6.911 7.012 6.040 1.00 95.31 80 PRO A O 1
ATOM 649 N N . THR A 1 81 ? 8.735 8.274 5.680 1.00 94.56 81 THR A N 1
ATOM 650 C CA . THR A 1 81 ? 9.039 8.505 7.106 1.00 94.56 81 THR A CA 1
ATOM 651 C C . THR A 1 81 ? 7.845 9.095 7.855 1.00 94.56 81 THR A C 1
ATOM 653 O O . THR A 1 81 ? 7.537 8.679 8.965 1.00 94.56 81 THR A O 1
ATOM 656 N N . GLU A 1 82 ? 7.107 10.006 7.219 1.00 93.50 82 GLU A N 1
ATOM 657 C CA . GLU A 1 82 ? 5.903 10.612 7.787 1.00 93.50 82 GLU A CA 1
ATOM 658 C C . GLU A 1 82 ? 4.760 9.613 8.047 1.00 93.50 82 GLU A C 1
ATOM 660 O O . GLU A 1 82 ? 3.893 9.887 8.869 1.00 93.50 82 GLU A O 1
ATOM 665 N N . ALA A 1 83 ? 4.766 8.456 7.377 1.00 93.44 83 ALA A N 1
ATOM 666 C CA . ALA A 1 83 ? 3.749 7.414 7.510 1.00 93.44 83 ALA A CA 1
ATOM 667 C C . ALA A 1 83 ? 4.223 6.210 8.345 1.00 93.44 83 ALA A C 1
ATOM 669 O O . ALA A 1 83 ? 3.457 5.272 8.559 1.00 93.44 83 ALA A O 1
ATOM 670 N N . GLU A 1 84 ? 5.470 6.209 8.825 1.00 93.00 84 GLU A N 1
ATOM 671 C CA . GLU A 1 84 ? 6.045 5.081 9.568 1.00 93.00 84 GLU A CA 1
ATOM 672 C C . GLU A 1 84 ? 5.237 4.766 10.833 1.00 93.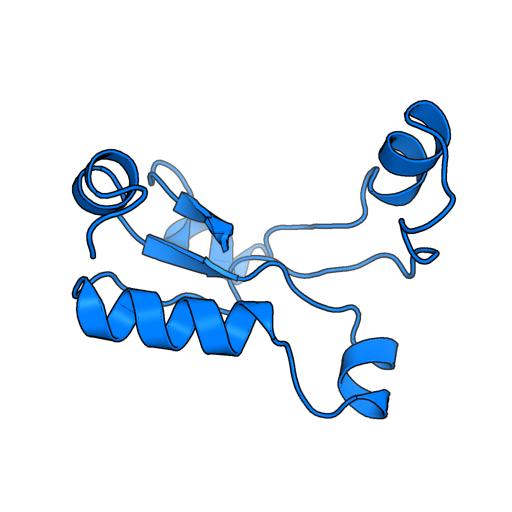00 84 GLU A C 1
ATOM 674 O O . GLU A 1 84 ? 4.922 3.607 11.099 1.00 93.00 84 GLU A O 1
ATOM 679 N N . ILE A 1 85 ? 4.800 5.806 11.548 1.00 91.25 85 ILE A N 1
ATOM 680 C CA . ILE A 1 85 ? 4.007 5.682 12.779 1.00 91.25 85 ILE A CA 1
ATOM 681 C C . ILE A 1 85 ? 2.609 5.087 12.536 1.00 91.25 85 ILE A C 1
ATOM 683 O O . ILE A 1 85 ? 2.002 4.524 13.447 1.00 91.25 85 ILE A O 1
ATOM 687 N N . GLU A 1 86 ? 2.088 5.192 11.310 1.00 88.62 86 GLU A N 1
ATOM 688 C CA . GLU A 1 86 ? 0.796 4.609 10.938 1.00 88.62 86 GLU A CA 1
ATOM 689 C C . GLU A 1 86 ? 0.883 3.097 10.703 1.00 88.62 86 GLU A C 1
ATOM 691 O O . GLU A 1 86 ? -0.143 2.422 10.759 1.00 88.62 86 GLU A O 1
ATOM 696 N N . ILE A 1 87 ? 2.080 2.566 10.431 1.00 92.38 87 ILE A N 1
ATOM 697 C CA . ILE A 1 87 ? 2.289 1.182 9.979 1.00 92.38 87 ILE A CA 1
ATOM 698 C C . ILE A 1 87 ? 3.062 0.356 11.006 1.00 92.38 87 ILE A C 1
ATOM 700 O O . ILE A 1 87 ? 2.789 -0.833 11.168 1.00 92.38 87 ILE A O 1
ATOM 704 N N . ALA A 1 88 ? 4.044 0.956 11.679 1.00 94.69 88 ALA A N 1
ATOM 705 C CA . ALA A 1 88 ? 4.939 0.245 12.579 1.00 94.69 88 ALA A CA 1
ATOM 706 C C . ALA A 1 88 ? 4.154 -0.498 13.673 1.00 94.69 88 ALA A C 1
ATOM 708 O O . ALA A 1 88 ? 3.320 0.077 14.369 1.00 94.69 88 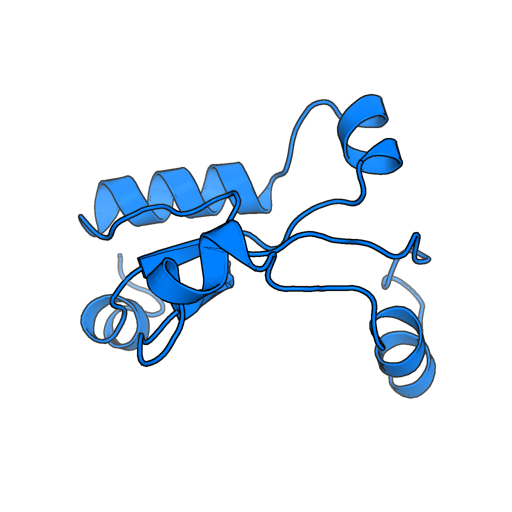ALA A O 1
ATOM 709 N N . GLY A 1 89 ? 4.416 -1.802 13.800 1.00 95.00 89 GLY A N 1
ATOM 710 C CA . GLY A 1 89 ? 3.765 -2.671 14.784 1.00 95.00 89 GLY A CA 1
ATOM 711 C C . GLY A 1 89 ? 2.308 -3.042 14.483 1.00 95.00 89 GLY A C 1
ATOM 712 O O . GLY A 1 89 ? 1.711 -3.756 15.284 1.00 95.00 89 GLY A O 1
ATOM 713 N N . ARG A 1 90 ? 1.733 -2.600 13.356 1.00 96.31 90 ARG A N 1
ATOM 714 C CA . ARG A 1 90 ? 0.347 -2.901 12.972 1.00 96.31 90 ARG A CA 1
ATOM 715 C C . ARG A 1 90 ? 0.257 -4.037 11.958 1.00 96.31 90 ARG A C 1
ATOM 717 O O . ARG A 1 90 ? 1.125 -4.208 11.100 1.00 96.31 90 ARG A O 1
ATOM 724 N N . ARG A 1 91 ? -0.846 -4.777 12.004 1.00 97.44 91 ARG A N 1
ATOM 725 C CA . ARG A 1 91 ? -1.222 -5.789 11.013 1.00 97.44 91 ARG A CA 1
ATOM 726 C C . ARG A 1 91 ? -1.902 -5.103 9.832 1.00 97.44 91 ARG A C 1
ATOM 728 O O . ARG A 1 91 ? -3.022 -4.605 9.937 1.00 97.44 91 ARG A O 1
ATOM 735 N N . VAL A 1 92 ? -1.198 -5.042 8.706 1.00 96.94 92 VAL A N 1
ATOM 736 C CA . VAL A 1 92 ? -1.651 -4.344 7.495 1.00 96.94 92 VAL A CA 1
ATOM 737 C C . VAL A 1 92 ? -2.373 -5.308 6.559 1.00 96.94 92 VAL A C 1
ATOM 739 O O . VAL A 1 92 ? -1.767 -6.254 6.056 1.00 96.94 92 VAL A O 1
ATOM 742 N N . LEU A 1 93 ? -3.634 -5.014 6.238 1.00 97.50 93 LEU A N 1
ATOM 743 C CA . LEU A 1 93 ? -4.338 -5.662 5.136 1.00 97.50 93 LEU A CA 1
ATOM 744 C C . LEU A 1 93 ? -3.981 -4.965 3.819 1.00 97.50 93 LEU A C 1
ATOM 746 O O . LEU A 1 93 ? -4.458 -3.862 3.536 1.00 97.50 93 LEU A O 1
ATOM 750 N N . LEU A 1 94 ? -3.129 -5.609 3.020 1.00 96.69 94 LEU A N 1
ATOM 751 C CA . LEU A 1 94 ? -2.722 -5.113 1.706 1.00 96.69 94 LEU A CA 1
ATOM 752 C C . LEU A 1 94 ? -3.742 -5.526 0.635 1.00 96.69 94 LEU A C 1
ATOM 754 O O . LEU A 1 94 ? -4.050 -6.711 0.502 1.00 96.69 94 LEU A O 1
ATOM 758 N N . ILE A 1 95 ? -4.225 -4.555 -0.142 1.00 96.19 95 ILE A N 1
ATOM 759 C CA . ILE A 1 95 ? -5.202 -4.745 -1.232 1.00 96.19 95 ILE A CA 1
ATOM 760 C C . ILE A 1 95 ? -4.588 -4.387 -2.581 1.00 96.19 95 ILE A C 1
ATOM 762 O O . ILE A 1 95 ? -3.933 -3.323 -2.673 1.00 96.19 95 ILE A O 1
#

Foldseek 3Di:
DPPCVVLLVQFQAEEEDDDAPVVCVVVVDDPSLVVSVVSCVVSVHHYDDLQKDFPDDFDDCPPDDPVNNCVRCVVRMDGDPVNCVVPPPGRYHYD